Protein AF-A0AA37NB60-F1 (afdb_monomer_lite)

Structure (mmCIF, N/CA/C/O backbone):
data_AF-A0AA37NB60-F1
#
_entry.id   AF-A0AA37NB60-F1
#
loop_
_atom_site.group_PDB
_atom_site.id
_atom_site.type_symbol
_atom_site.label_atom_id
_atom_site.label_alt_id
_atom_site.label_comp_id
_atom_site.label_asym_id
_atom_site.label_entity_id
_atom_site.label_seq_id
_atom_site.pdbx_PDB_ins_code
_atom_site.Cartn_x
_atom_site.Cartn_y
_atom_site.Cartn_z
_atom_site.occupancy
_atom_site.B_iso_or_equiv
_atom_site.auth_seq_id
_atom_site.auth_comp_id
_atom_site.auth_asym_id
_atom_site.auth_atom_id
_atom_site.pdbx_PDB_model_num
ATOM 1 N N . MET A 1 1 ? 60.774 -29.306 -32.852 1.00 53.50 1 MET A N 1
ATOM 2 C CA . MET A 1 1 ? 60.250 -27.943 -32.596 1.00 53.50 1 MET A CA 1
ATOM 3 C C . MET A 1 1 ? 60.285 -27.019 -33.816 1.00 53.50 1 MET A C 1
ATOM 5 O O . MET A 1 1 ? 59.248 -26.448 -34.109 1.00 53.50 1 MET A O 1
ATOM 9 N N . LYS A 1 2 ? 61.388 -26.908 -34.579 1.00 55.03 2 LYS A N 1
ATOM 10 C CA . LYS A 1 2 ? 61.480 -25.993 -35.746 1.00 55.03 2 LYS A CA 1
ATOM 11 C C . LYS A 1 2 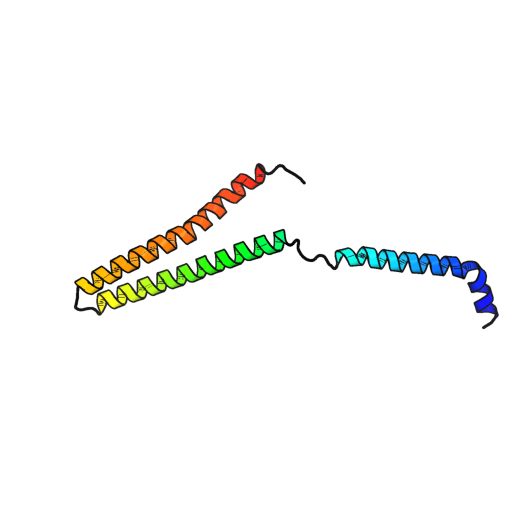? 60.394 -26.209 -36.827 1.00 55.03 2 LYS A C 1
ATOM 13 O O . LYS A 1 2 ? 59.702 -25.268 -37.175 1.00 55.03 2 LYS A O 1
ATOM 18 N N . LYS A 1 3 ? 60.103 -27.467 -37.203 1.00 56.84 3 LYS A N 1
ATOM 19 C CA . LYS A 1 3 ? 59.030 -27.821 -38.167 1.00 56.84 3 LYS A CA 1
ATOM 20 C C . LYS A 1 3 ? 57.602 -27.413 -37.751 1.00 56.84 3 LYS A C 1
ATOM 22 O O . LYS A 1 3 ? 56.732 -27.309 -38.606 1.00 56.84 3 LYS A O 1
ATOM 27 N N . PHE A 1 4 ? 57.338 -27.245 -36.453 1.00 60.88 4 PHE A N 1
ATOM 28 C CA . PHE A 1 4 ? 56.027 -26.816 -35.948 1.00 60.88 4 PHE A CA 1
ATOM 29 C C . PHE A 1 4 ? 55.897 -25.289 -36.002 1.00 60.88 4 PHE A C 1
ATOM 31 O O . PHE A 1 4 ? 54.850 -24.776 -36.382 1.00 60.88 4 PHE A O 1
ATOM 38 N N . LEU A 1 5 ? 56.993 -24.581 -35.707 1.00 59.75 5 LEU A N 1
ATOM 39 C CA . LEU A 1 5 ? 57.083 -23.124 -35.796 1.00 59.75 5 LEU A CA 1
ATOM 40 C C . LEU A 1 5 ? 56.951 -22.640 -37.248 1.00 59.75 5 LEU A C 1
ATOM 42 O O . LEU A 1 5 ? 56.129 -21.768 -37.509 1.00 59.75 5 LEU A O 1
ATOM 46 N N . ASP A 1 6 ? 57.624 -23.289 -38.207 1.00 60.41 6 ASP A N 1
ATOM 47 C CA . ASP A 1 6 ? 57.538 -22.934 -39.638 1.00 60.41 6 ASP A CA 1
ATOM 48 C C . ASP A 1 6 ? 56.114 -23.063 -40.211 1.00 60.41 6 ASP A C 1
ATOM 50 O O . ASP A 1 6 ? 55.735 -22.356 -41.143 1.00 60.41 6 ASP A O 1
ATOM 54 N N . ARG A 1 7 ? 55.290 -23.942 -39.626 1.00 62.41 7 ARG A N 1
ATOM 55 C CA . ARG A 1 7 ? 53.892 -24.157 -40.031 1.00 62.41 7 ARG A CA 1
ATOM 56 C C . ARG A 1 7 ? 52.942 -23.084 -39.489 1.00 62.41 7 ARG A C 1
ATOM 58 O O . ARG A 1 7 ? 51.882 -22.855 -40.069 1.00 62.41 7 ARG A O 1
ATOM 65 N N . ILE A 1 8 ? 53.315 -22.443 -38.382 1.00 59.44 8 ILE A N 1
ATOM 66 C CA . ILE A 1 8 ? 52.538 -21.393 -37.713 1.00 59.44 8 ILE A CA 1
ATOM 67 C C . ILE A 1 8 ? 52.883 -20.012 -38.293 1.00 59.44 8 ILE A C 1
ATOM 69 O O . ILE A 1 8 ? 51.987 -19.179 -38.421 1.00 59.44 8 ILE A O 1
ATOM 73 N N . CYS A 1 9 ? 54.129 -19.796 -38.730 1.00 60.69 9 CYS A N 1
ATOM 74 C CA . CYS A 1 9 ? 54.627 -18.530 -39.285 1.00 60.69 9 CYS A CA 1
ATOM 75 C C . CYS A 1 9 ? 53.730 -17.855 -40.352 1.00 60.69 9 CYS A C 1
ATOM 77 O O . CYS A 1 9 ? 53.490 -16.657 -40.213 1.00 60.69 9 CYS A O 1
ATOM 79 N N . PRO A 1 10 ? 53.179 -18.542 -41.377 1.00 65.44 10 PRO A N 1
ATOM 80 C CA . PRO A 1 10 ? 52.376 -17.867 -42.407 1.00 65.44 10 PRO A CA 1
ATOM 81 C C . PRO A 1 10 ? 50.935 -17.545 -41.972 1.00 65.44 10 PRO A C 1
ATOM 83 O O . PRO A 1 10 ? 50.296 -16.678 -42.559 1.00 65.44 10 PRO A O 1
ATOM 86 N N . ASN A 1 11 ? 50.408 -18.225 -40.947 1.00 63.00 11 ASN A N 1
ATOM 87 C CA . ASN A 1 11 ? 49.011 -18.090 -40.510 1.00 63.00 11 ASN A CA 1
ATOM 88 C C . ASN A 1 11 ? 48.862 -17.425 -39.133 1.00 63.00 11 ASN A C 1
ATOM 90 O O . ASN A 1 11 ? 47.739 -17.229 -38.670 1.00 63.00 11 ASN A O 1
ATOM 94 N N . LEU A 1 12 ? 49.966 -17.043 -38.484 1.00 68.31 12 LEU A N 1
ATOM 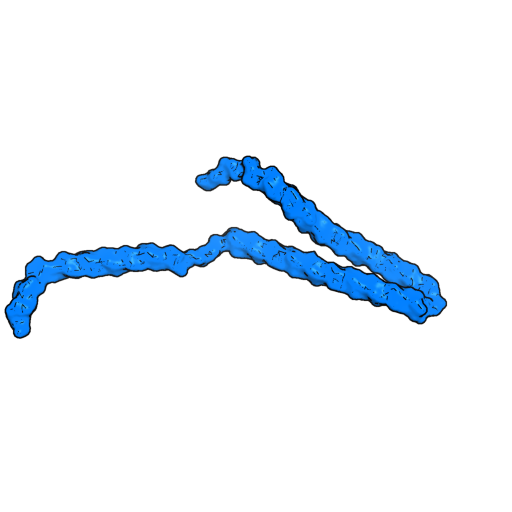95 C CA . LEU A 1 12 ? 49.972 -16.458 -37.141 1.00 68.31 12 LEU A CA 1
ATOM 96 C C . LEU A 1 12 ? 49.129 -15.177 -37.055 1.00 68.31 12 LEU A C 1
ATOM 98 O O . LEU A 1 12 ? 48.371 -15.010 -36.105 1.00 68.31 12 LEU A O 1
ATOM 102 N N . GLY A 1 13 ? 49.187 -14.320 -38.080 1.00 74.31 13 GLY A N 1
ATOM 103 C CA . GLY A 1 13 ? 48.363 -13.108 -38.156 1.00 74.31 13 GLY A CA 1
ATOM 104 C C . GLY A 1 13 ? 46.862 -13.402 -38.258 1.00 74.31 13 GLY A C 1
ATOM 105 O O . GLY A 1 13 ? 46.056 -12.707 -37.645 1.00 74.31 13 GLY A O 1
ATOM 106 N N . ARG A 1 14 ? 46.478 -14.478 -38.959 1.00 75.81 14 ARG A N 1
ATOM 107 C CA . ARG A 1 14 ? 45.082 -14.936 -39.033 1.00 75.81 14 ARG A CA 1
ATOM 108 C C . ARG A 1 14 ? 44.609 -15.482 -37.694 1.00 75.81 14 ARG A C 1
ATOM 110 O O . ARG A 1 14 ? 43.546 -15.085 -37.243 1.00 75.81 14 ARG A O 1
ATOM 117 N N . TYR A 1 15 ? 45.408 -16.318 -37.029 1.00 78.00 15 TYR A N 1
ATOM 118 C CA . TYR A 1 15 ? 45.075 -16.813 -35.690 1.00 78.00 15 TYR A CA 1
ATOM 119 C C . TYR A 1 15 ? 44.974 -15.680 -34.667 1.00 78.00 15 TYR A C 1
ATOM 121 O O . TYR A 1 15 ? 44.046 -15.680 -33.866 1.00 78.00 15 TYR A O 1
ATOM 129 N N . TYR A 1 16 ? 45.868 -14.690 -34.726 1.00 78.38 16 TYR A N 1
ATOM 130 C CA . TYR A 1 16 ? 45.803 -13.505 -33.872 1.00 78.38 16 TYR A CA 1
ATOM 131 C C . TYR A 1 16 ? 44.532 -12.685 -34.125 1.00 78.38 16 TYR A C 1
ATOM 133 O O . TYR A 1 16 ? 43.834 -12.337 -33.177 1.00 78.38 16 TYR A O 1
ATOM 141 N N . PHE A 1 17 ? 44.185 -12.435 -35.391 1.00 79.69 17 PHE A N 1
ATOM 142 C CA . PHE A 1 17 ? 42.960 -11.721 -35.756 1.00 79.69 17 PHE A CA 1
ATOM 143 C C . PHE A 1 17 ? 41.700 -12.491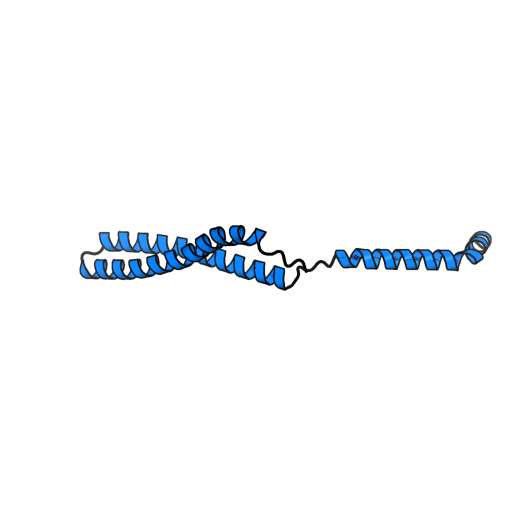 -35.336 1.00 79.69 17 PHE A C 1
ATOM 145 O O . PHE A 1 17 ? 40.785 -11.904 -34.767 1.00 79.69 17 PHE A O 1
ATOM 152 N N . THR A 1 18 ? 41.666 -13.812 -35.543 1.00 81.50 18 THR A N 1
ATOM 153 C CA . THR A 1 18 ? 40.555 -14.664 -35.101 1.00 81.50 18 THR A CA 1
ATOM 154 C C . THR A 1 18 ? 40.431 -14.663 -33.578 1.00 81.50 18 THR A C 1
ATOM 156 O O . THR A 1 18 ? 39.335 -14.456 -33.068 1.00 81.50 18 THR A O 1
ATOM 159 N N . LEU A 1 19 ? 41.531 -14.798 -32.835 1.00 82.38 19 LEU A N 1
ATOM 160 C CA . LEU A 1 19 ? 41.516 -14.728 -31.371 1.00 82.38 19 LEU A CA 1
ATOM 161 C C . LEU A 1 19 ? 41.059 -13.353 -30.870 1.00 82.38 19 LEU A C 1
ATOM 163 O O . LEU A 1 19 ? 40.202 -13.291 -29.995 1.00 82.38 19 LEU A O 1
ATOM 167 N N . MET A 1 20 ? 41.555 -12.261 -31.457 1.00 79.69 20 MET A N 1
ATOM 168 C CA . MET A 1 20 ? 41.096 -10.907 -31.129 1.00 79.69 20 MET A CA 1
ATOM 169 C C . MET A 1 20 ? 39.609 -10.724 -31.431 1.00 79.69 20 MET A C 1
ATOM 171 O O . MET A 1 20 ? 38.887 -10.176 -30.604 1.00 79.69 20 MET A O 1
ATOM 175 N N . SER A 1 21 ? 39.127 -11.231 -32.568 1.00 79.56 21 SER A N 1
ATOM 176 C CA . SER A 1 21 ? 37.709 -11.159 -32.930 1.00 79.56 21 SER A CA 1
ATOM 177 C C . SER A 1 21 ? 36.822 -11.951 -31.966 1.00 79.56 21 SER A C 1
ATOM 179 O O . SER A 1 21 ? 35.771 -11.457 -31.578 1.00 79.56 21 SER A O 1
ATOM 181 N N . VAL A 1 22 ? 37.270 -13.125 -31.506 1.00 82.88 22 VAL A N 1
ATOM 182 C CA . VAL A 1 22 ? 36.554 -13.943 -30.516 1.00 82.88 22 VAL A CA 1
ATOM 183 C C . VAL A 1 22 ? 36.546 -13.259 -29.151 1.00 82.88 22 VAL A C 1
ATOM 185 O O . VAL A 1 22 ? 35.501 -13.211 -28.512 1.00 82.88 22 VAL A O 1
ATOM 188 N N . VAL A 1 23 ? 37.666 -12.675 -28.717 1.00 81.38 23 VAL A N 1
ATOM 189 C CA . VAL A 1 23 ? 37.734 -11.908 -27.461 1.00 81.38 23 VAL A CA 1
ATOM 190 C C . VAL A 1 23 ? 36.803 -10.698 -27.513 1.00 81.38 23 VAL A C 1
ATOM 192 O O . VAL A 1 23 ? 36.037 -10.492 -26.579 1.00 81.38 23 VAL A O 1
ATOM 195 N N . LEU A 1 24 ? 36.802 -9.943 -28.614 1.00 78.94 24 LEU A N 1
ATOM 196 C CA . LEU A 1 24 ? 35.895 -8.810 -28.801 1.00 78.94 24 LEU A CA 1
ATOM 197 C C . LEU A 1 24 ? 34.430 -9.255 -28.794 1.00 78.94 24 LEU A C 1
ATOM 199 O O . LEU A 1 24 ? 33.615 -8.627 -28.129 1.00 78.94 24 LEU A O 1
ATOM 203 N N . LEU A 1 25 ? 34.091 -10.355 -29.468 1.00 78.38 25 LEU A N 1
ATOM 204 C CA . LEU A 1 25 ? 32.727 -10.888 -29.513 1.00 78.38 25 LEU A CA 1
ATOM 205 C C . LEU A 1 25 ? 32.267 -11.385 -28.132 1.00 78.38 25 LEU A C 1
ATOM 207 O O . LEU A 1 25 ? 31.151 -11.086 -27.719 1.00 78.38 25 LEU A O 1
ATOM 211 N N . CYS A 1 26 ? 33.153 -12.030 -27.366 1.00 70.69 26 CYS A N 1
ATOM 212 C CA . CYS A 1 26 ? 32.917 -12.363 -25.960 1.00 70.69 26 CYS A CA 1
ATOM 213 C C . CYS A 1 26 ? 32.732 -11.107 -25.093 1.00 70.69 26 CYS A C 1
ATOM 215 O O . CYS A 1 26 ? 31.841 -11.088 -24.246 1.00 70.69 26 CYS A O 1
ATOM 217 N N . CYS A 1 27 ? 33.509 -10.043 -25.327 1.00 67.75 27 CYS A N 1
ATOM 218 C CA . CYS A 1 27 ? 33.336 -8.759 -24.647 1.00 67.75 27 CYS A CA 1
ATOM 219 C C . CYS A 1 27 ? 31.981 -8.110 -24.983 1.00 67.75 27 CYS A C 1
ATOM 221 O O . CYS A 1 27 ? 31.280 -7.670 -24.074 1.00 67.75 27 CYS A O 1
ATOM 223 N N . PHE A 1 28 ? 31.560 -8.114 -26.250 1.00 67.75 28 PHE A N 1
ATOM 224 C CA . PHE A 1 28 ? 30.242 -7.617 -26.665 1.00 67.75 28 PHE A CA 1
ATOM 225 C C . PHE A 1 28 ? 29.094 -8.450 -26.073 1.00 67.75 28 PHE A C 1
ATOM 227 O O . PHE A 1 28 ? 28.126 -7.877 -25.577 1.00 67.75 28 PHE A O 1
ATOM 234 N N . CYS A 1 29 ? 29.216 -9.781 -26.024 1.00 64.75 29 CYS A N 1
ATOM 235 C CA . CYS A 1 29 ? 28.243 -10.651 -25.351 1.00 64.75 29 CYS A CA 1
ATOM 236 C C . CYS A 1 29 ? 28.246 -10.486 -23.820 1.00 64.75 29 CYS A C 1
ATOM 238 O O . CYS A 1 29 ? 27.238 -10.754 -23.170 1.00 64.75 29 CYS A O 1
ATOM 240 N N . SER A 1 30 ? 29.345 -10.019 -23.220 1.00 57.72 30 SER A N 1
ATOM 241 C CA . SER A 1 30 ? 29.380 -9.712 -21.786 1.00 57.72 30 SER A CA 1
ATOM 242 C C . SER A 1 30 ? 28.712 -8.381 -21.425 1.00 57.72 30 SER A C 1
ATOM 244 O O . SER A 1 30 ? 28.317 -8.222 -20.276 1.00 57.72 30 SER A O 1
ATOM 246 N N . VAL A 1 31 ? 28.473 -7.466 -22.379 1.00 56.25 31 VAL A N 1
ATOM 247 C CA . VAL A 1 31 ? 27.716 -6.222 -22.114 1.00 56.25 31 VAL A CA 1
ATOM 248 C C . VAL A 1 31 ? 26.279 -6.535 -21.678 1.00 56.25 31 VAL A C 1
ATOM 250 O O . VAL A 1 31 ? 25.758 -5.879 -20.782 1.00 56.25 31 VAL A O 1
ATOM 253 N N . THR A 1 32 ? 25.667 -7.603 -22.205 1.00 54.25 32 THR A N 1
ATOM 254 C CA . THR A 1 32 ? 24.333 -8.050 -21.759 1.00 54.25 32 THR A CA 1
ATOM 255 C C . THR A 1 32 ? 24.318 -8.692 -20.367 1.00 54.25 32 THR A C 1
ATOM 257 O O . THR A 1 32 ? 23.246 -8.851 -19.792 1.00 54.25 32 THR A O 1
ATOM 260 N N . ALA A 1 33 ? 25.476 -9.046 -19.795 1.00 52.28 33 ALA A N 1
ATOM 261 C CA . ALA A 1 33 ? 25.573 -9.589 -18.434 1.00 52.28 33 ALA A CA 1
ATOM 262 C C . ALA A 1 33 ? 25.685 -8.493 -17.356 1.00 52.28 33 ALA A C 1
ATOM 264 O O . ALA A 1 33 ? 25.511 -8.774 -16.173 1.00 52.28 33 ALA A O 1
ATOM 265 N N . LEU A 1 34 ? 25.926 -7.242 -17.762 1.00 52.34 34 LEU A N 1
ATOM 266 C CA . LEU A 1 34 ? 25.834 -6.047 -16.922 1.00 52.34 34 LEU A CA 1
ATOM 267 C C . LEU A 1 34 ? 24.488 -5.353 -17.184 1.00 52.34 34 LEU A C 1
ATOM 269 O O . LEU A 1 34 ? 24.409 -4.128 -17.233 1.00 52.34 34 LEU A O 1
ATOM 273 N N . ALA A 1 35 ? 23.422 -6.139 -17.366 1.00 53.34 35 ALA A N 1
ATOM 274 C CA . ALA A 1 35 ? 22.042 -5.670 -17.333 1.00 53.34 35 ALA A CA 1
ATOM 275 C C . ALA A 1 35 ? 21.684 -5.266 -15.892 1.00 53.34 35 ALA A C 1
ATOM 277 O O . ALA A 1 35 ? 20.908 -5.922 -15.200 1.00 53.34 35 ALA A O 1
ATOM 278 N N . VAL A 1 36 ? 22.328 -4.204 -15.410 1.00 60.34 36 VAL A N 1
ATOM 279 C CA . VAL A 1 36 ? 21.839 -3.431 -14.274 1.00 60.34 36 VAL A CA 1
ATOM 280 C C . VAL A 1 36 ? 20.471 -2.909 -14.691 1.00 60.34 36 VAL A C 1
ATOM 282 O O . VAL A 1 36 ? 20.318 -2.370 -15.784 1.00 60.34 36 VAL A O 1
ATOM 285 N N . GLU A 1 37 ? 19.466 -3.129 -13.851 1.00 63.97 37 GLU A N 1
ATOM 286 C CA . GLU A 1 37 ? 18.120 -2.626 -14.104 1.00 63.97 37 GLU A CA 1
ATOM 287 C C . GLU A 1 37 ? 18.150 -1.107 -14.315 1.00 63.97 37 GLU A C 1
ATOM 289 O O . GLU A 1 37 ? 18.812 -0.388 -13.561 1.00 63.97 37 GLU A O 1
ATOM 294 N N . ASP A 1 38 ? 17.417 -0.616 -15.321 1.00 81.75 38 ASP A N 1
ATOM 295 C CA . ASP A 1 38 ? 17.285 0.818 -15.579 1.00 81.75 38 ASP A CA 1
ATOM 296 C C . ASP A 1 38 ? 16.903 1.549 -14.289 1.00 81.75 38 ASP A C 1
ATOM 298 O O . ASP A 1 38 ? 15.994 1.123 -13.571 1.00 81.75 38 ASP A O 1
ATOM 302 N N . MET A 1 39 ? 17.555 2.680 -13.995 1.00 81.06 39 MET A N 1
ATOM 303 C CA . MET A 1 39 ? 17.310 3.425 -12.748 1.00 81.06 39 MET A CA 1
ATOM 304 C C . MET A 1 39 ? 15.821 3.761 -12.554 1.00 81.06 39 MET A C 1
ATOM 306 O O . MET A 1 39 ? 15.343 3.819 -11.424 1.00 81.06 39 MET A O 1
ATOM 310 N N . TRP A 1 40 ? 15.068 3.919 -13.648 1.00 81.81 40 TRP A N 1
ATOM 311 C CA . TRP A 1 40 ? 13.615 4.097 -13.632 1.00 81.81 40 TRP A CA 1
ATOM 312 C C . TRP A 1 40 ? 12.848 2.842 -13.186 1.00 81.81 40 TRP A C 1
ATOM 314 O O . TRP A 1 40 ? 11.917 2.938 -12.387 1.00 81.81 40 TRP A O 1
ATOM 324 N N . ALA A 1 41 ? 13.258 1.657 -13.646 1.00 84.38 41 ALA A N 1
ATOM 325 C CA . ALA A 1 41 ? 12.686 0.384 -13.211 1.00 84.38 41 ALA A CA 1
ATOM 326 C C . ALA A 1 41 ? 12.983 0.126 -11.726 1.00 84.38 41 ALA A C 1
ATOM 328 O O . ALA A 1 41 ? 12.086 -0.262 -10.972 1.00 84.38 41 ALA A O 1
ATOM 329 N N . VAL A 1 42 ? 14.210 0.432 -11.291 1.00 85.69 42 VAL A N 1
ATOM 330 C CA . VAL A 1 42 ? 14.608 0.364 -9.879 1.00 85.69 42 VAL A CA 1
ATOM 331 C C . VAL A 1 42 ? 13.773 1.330 -9.036 1.00 85.69 42 VAL A C 1
ATOM 333 O O . VAL A 1 42 ? 13.209 0.924 -8.020 1.00 85.69 42 VAL A O 1
ATOM 336 N N . ALA A 1 43 ? 13.623 2.586 -9.468 1.00 86.69 43 ALA A N 1
ATOM 337 C CA . ALA A 1 43 ? 12.816 3.583 -8.765 1.00 86.69 43 ALA A CA 1
ATOM 338 C C . ALA A 1 43 ? 11.342 3.161 -8.654 1.00 86.69 43 ALA A C 1
ATOM 340 O O . ALA A 1 43 ? 10.767 3.236 -7.566 1.00 86.69 43 ALA A O 1
ATOM 341 N N . ASN A 1 44 ? 10.749 2.656 -9.743 1.00 88.12 44 ASN A N 1
ATOM 342 C CA . ASN A 1 44 ? 9.372 2.162 -9.753 1.00 88.12 44 ASN A CA 1
ATOM 343 C C . ASN A 1 44 ? 9.183 0.960 -8.810 1.00 88.12 44 ASN A C 1
ATOM 345 O O . ASN A 1 44 ? 8.206 0.887 -8.065 1.00 88.12 44 ASN A O 1
ATOM 349 N N . ARG A 1 45 ? 10.143 0.030 -8.773 1.00 87.75 45 ARG A N 1
ATOM 350 C CA . ARG A 1 45 ? 10.103 -1.079 -7.812 1.00 87.75 45 ARG A CA 1
ATOM 351 C C . ARG A 1 45 ? 10.145 -0.566 -6.374 1.00 87.75 45 ARG A C 1
ATOM 353 O O . ARG A 1 45 ? 9.348 -1.015 -5.555 1.00 87.75 45 ARG A O 1
ATOM 360 N N . ILE A 1 46 ? 11.056 0.358 -6.069 1.00 90.25 46 ILE A N 1
ATOM 361 C CA . ILE A 1 46 ? 11.234 0.882 -4.709 1.00 90.25 46 ILE A CA 1
ATOM 362 C C . ILE A 1 46 ? 9.972 1.605 -4.234 1.00 90.25 46 ILE A C 1
ATOM 364 O O . ILE A 1 46 ? 9.520 1.349 -3.119 1.00 90.25 46 ILE A O 1
ATOM 368 N N . ILE A 1 47 ? 9.379 2.479 -5.054 1.00 88.88 47 ILE A N 1
ATOM 369 C CA . ILE A 1 47 ? 8.181 3.230 -4.645 1.00 88.88 47 ILE A CA 1
ATOM 370 C C . ILE A 1 47 ? 6.995 2.294 -4.378 1.00 88.88 47 ILE A C 1
ATOM 372 O O . ILE A 1 47 ? 6.296 2.462 -3.377 1.00 88.88 47 ILE A O 1
ATOM 376 N N . VAL A 1 48 ? 6.812 1.266 -5.213 1.00 87.44 48 VAL A N 1
ATOM 377 C CA . VAL A 1 48 ? 5.759 0.257 -5.031 1.00 87.44 48 VAL A CA 1
ATOM 378 C C . VAL A 1 48 ? 6.018 -0.587 -3.780 1.00 87.44 48 VAL A C 1
ATOM 380 O O . VAL A 1 48 ? 5.099 -0.828 -2.998 1.00 87.44 48 VAL A O 1
ATOM 383 N N . ASP A 1 49 ? 7.262 -1.004 -3.545 1.00 91.00 49 ASP A N 1
ATOM 384 C CA . ASP A 1 49 ? 7.641 -1.791 -2.366 1.00 91.00 49 ASP A CA 1
ATOM 385 C C . ASP A 1 49 ? 7.429 -1.013 -1.056 1.00 91.00 49 ASP A C 1
ATOM 387 O O . ASP A 1 49 ? 6.820 -1.521 -0.110 1.00 91.00 49 ASP A O 1
ATOM 391 N N . VAL A 1 50 ? 7.857 0.252 -1.008 1.00 92.44 50 VAL A N 1
ATOM 392 C CA . VAL A 1 50 ? 7.638 1.132 0.149 1.00 92.44 50 VAL A CA 1
ATOM 393 C C . VAL A 1 50 ? 6.145 1.330 0.402 1.00 92.44 50 VAL A C 1
ATOM 395 O O . VAL A 1 50 ? 5.699 1.192 1.542 1.00 92.44 50 VAL A O 1
ATOM 398 N N . TYR A 1 51 ? 5.358 1.594 -0.644 1.00 89.50 51 TYR A N 1
ATOM 399 C CA . TYR A 1 51 ? 3.913 1.752 -0.511 1.00 89.50 51 TYR A CA 1
ATOM 400 C C . TYR A 1 51 ? 3.244 0.487 0.054 1.00 89.50 51 TYR A C 1
ATOM 402 O O . TYR A 1 51 ? 2.482 0.574 1.020 1.00 89.50 51 TYR A O 1
ATOM 410 N N . ASN A 1 52 ? 3.583 -0.693 -0.471 1.00 89.56 52 ASN A N 1
ATOM 411 C CA . ASN A 1 52 ? 3.030 -1.966 0.003 1.00 89.56 52 ASN A CA 1
ATOM 412 C C . ASN A 1 52 ? 3.371 -2.239 1.474 1.00 89.56 52 ASN A C 1
ATOM 414 O O . ASN A 1 52 ? 2.509 -2.671 2.244 1.00 89.56 52 ASN A O 1
ATOM 418 N N . LYS A 1 53 ? 4.604 -1.938 1.895 1.00 91.38 53 LYS A N 1
ATOM 419 C CA . LYS A 1 53 ? 5.012 -2.043 3.304 1.00 91.38 53 LYS A CA 1
ATOM 420 C C . LYS A 1 53 ? 4.207 -1.101 4.195 1.00 91.38 53 LYS A C 1
ATOM 422 O O . LYS A 1 53 ? 3.724 -1.527 5.243 1.00 91.38 53 LYS A O 1
ATOM 427 N N . ILE A 1 54 ? 4.025 0.153 3.777 1.00 90.50 54 ILE A N 1
ATOM 428 C CA . ILE A 1 54 ? 3.244 1.145 4.529 1.00 90.50 54 ILE A CA 1
ATOM 429 C C . ILE A 1 54 ? 1.785 0.691 4.666 1.00 90.50 54 ILE A C 1
ATOM 431 O O . ILE A 1 54 ? 1.245 0.714 5.773 1.00 90.50 54 ILE A O 1
ATOM 435 N N . ALA A 1 55 ? 1.159 0.228 3.582 1.00 90.19 55 ALA A N 1
ATOM 436 C CA . ALA A 1 55 ? -0.214 -0.277 3.604 1.00 90.19 55 ALA A CA 1
ATOM 437 C C . ALA A 1 55 ? -0.366 -1.503 4.529 1.00 90.19 55 ALA A C 1
ATOM 439 O O . ALA A 1 55 ? -1.295 -1.569 5.345 1.00 90.19 55 ALA A O 1
ATOM 440 N N . GLY A 1 56 ? 0.589 -2.438 4.474 1.00 89.12 56 GLY A N 1
ATOM 441 C CA . GLY A 1 56 ? 0.617 -3.616 5.343 1.00 89.12 56 GLY A CA 1
ATOM 442 C C . GLY A 1 56 ? 0.743 -3.258 6.827 1.00 89.12 56 GLY A C 1
ATOM 443 O O . GLY A 1 56 ? -0.080 -3.686 7.641 1.00 89.12 56 GLY A O 1
ATOM 444 N N . ILE A 1 57 ? 1.719 -2.415 7.182 1.00 89.75 57 ILE A N 1
ATOM 445 C CA . ILE A 1 57 ? 1.929 -1.959 8.568 1.00 89.75 57 ILE A CA 1
ATOM 446 C C . ILE A 1 57 ? 0.705 -1.188 9.076 1.00 89.75 57 ILE A C 1
ATOM 448 O O . ILE A 1 57 ? 0.261 -1.412 10.204 1.00 89.75 57 ILE A O 1
ATOM 452 N N . SER A 1 58 ? 0.121 -0.323 8.241 1.00 89.88 58 SER A N 1
ATOM 453 C CA . SER A 1 58 ? -1.089 0.436 8.576 1.00 89.88 58 SER A CA 1
ATOM 454 C C . SER A 1 58 ? -2.252 -0.484 8.963 1.00 89.88 58 SER A C 1
ATOM 456 O O . SER A 1 58 ? -2.966 -0.203 9.924 1.00 89.88 58 SER A O 1
ATOM 458 N N . THR A 1 59 ? -2.407 -1.617 8.276 1.00 89.75 59 THR A N 1
ATOM 459 C CA . THR A 1 59 ? -3.472 -2.594 8.550 1.00 89.75 59 THR A CA 1
ATOM 460 C C . THR A 1 59 ? -3.298 -3.294 9.887 1.00 89.75 59 THR A C 1
ATOM 462 O O . THR A 1 59 ? -4.251 -3.389 10.665 1.00 89.75 59 THR A O 1
ATOM 465 N N . VAL A 1 60 ? -2.075 -3.717 10.206 1.00 92.50 60 VAL A N 1
ATOM 466 C CA . VAL A 1 60 ? -1.778 -4.309 11.517 1.00 92.50 60 VAL A CA 1
ATOM 467 C C . VAL A 1 60 ? -2.013 -3.285 12.626 1.00 92.50 60 VAL A C 1
ATOM 469 O O . VAL A 1 60 ? -2.667 -3.594 13.622 1.00 92.50 60 VAL A O 1
ATOM 472 N N . LEU A 1 61 ? -1.548 -2.047 12.439 1.00 88.56 61 LEU A N 1
ATOM 473 C CA . LEU A 1 61 ? -1.704 -0.985 13.430 1.00 88.56 61 LEU A CA 1
ATOM 474 C C . LEU A 1 61 ? -3.179 -0.626 13.673 1.00 88.56 61 LEU A C 1
ATOM 476 O O . LEU A 1 61 ? -3.585 -0.480 14.826 1.00 88.56 61 LEU A O 1
ATOM 480 N N . ALA A 1 62 ? -3.992 -0.528 12.618 1.00 89.00 62 ALA A N 1
ATOM 481 C CA . ALA A 1 62 ? -5.429 -0.281 12.740 1.00 89.00 62 ALA A CA 1
ATOM 482 C C . ALA A 1 62 ? -6.139 -1.411 13.509 1.00 89.00 62 ALA A C 1
ATOM 484 O O . ALA A 1 62 ? -6.984 -1.144 14.373 1.00 89.00 62 ALA A O 1
ATOM 485 N N . GLY A 1 63 ? -5.757 -2.667 13.256 1.00 91.50 63 GLY A N 1
ATOM 486 C CA . GLY A 1 63 ? -6.259 -3.830 13.991 1.00 91.50 63 GLY A CA 1
ATOM 487 C C . GLY A 1 63 ? -5.882 -3.798 15.474 1.00 91.50 63 GLY A C 1
ATOM 488 O O . GLY A 1 63 ? -6.751 -3.936 16.337 1.00 91.50 63 GLY A O 1
ATOM 489 N N . LEU A 1 64 ? -4.608 -3.536 15.777 1.00 91.88 64 LEU A N 1
ATOM 490 C CA . LEU A 1 64 ? -4.114 -3.406 17.150 1.00 91.88 64 LEU A CA 1
ATOM 491 C C . LEU A 1 64 ? -4.832 -2.284 17.903 1.00 91.88 64 LEU A C 1
ATOM 493 O O . LEU A 1 64 ? -5.293 -2.493 19.023 1.00 91.88 64 LEU A O 1
ATOM 497 N N . MET A 1 65 ? -4.985 -1.115 17.280 1.00 84.69 65 MET A N 1
ATOM 498 C CA . MET A 1 65 ? -5.681 0.014 17.892 1.00 84.69 65 MET A CA 1
ATOM 499 C C . MET A 1 65 ? -7.152 -0.313 18.175 1.00 84.69 65 MET A C 1
ATOM 501 O O . MET A 1 65 ? -7.669 0.046 19.231 1.00 84.69 65 MET A O 1
ATOM 505 N N . SER A 1 66 ? -7.818 -1.034 17.269 1.00 88.94 66 SER A N 1
ATOM 506 C CA . SER A 1 66 ? -9.200 -1.486 17.470 1.00 88.94 66 SER A CA 1
ATOM 507 C C . SER A 1 66 ? -9.298 -2.447 18.660 1.00 88.94 66 SER A C 1
ATOM 509 O O . SER A 1 66 ? -10.173 -2.291 19.510 1.00 88.94 66 SER A O 1
ATOM 511 N N . ALA A 1 67 ? -8.361 -3.393 18.778 1.00 89.19 67 ALA A N 1
ATOM 512 C CA . ALA A 1 67 ? -8.302 -4.313 19.911 1.00 89.19 67 ALA A CA 1
ATOM 513 C C . ALA A 1 67 ? -8.064 -3.575 21.240 1.00 89.19 67 ALA A C 1
ATOM 515 O O . ALA A 1 67 ? -8.786 -3.807 22.212 1.00 89.19 67 ALA A O 1
ATOM 516 N N . VAL A 1 68 ? -7.108 -2.639 21.273 1.00 86.50 68 VAL A N 1
ATOM 517 C CA . VAL A 1 68 ? -6.814 -1.817 22.459 1.00 86.50 68 VAL A CA 1
ATOM 518 C C . VAL A 1 68 ? -8.019 -0.963 22.849 1.00 86.50 68 VAL A C 1
ATOM 520 O O . VAL A 1 68 ? -8.353 -0.898 24.030 1.00 86.50 68 VAL A O 1
ATOM 523 N N . ALA A 1 69 ? -8.709 -0.353 21.884 1.00 85.62 69 ALA A N 1
ATOM 524 C CA . ALA A 1 69 ? -9.900 0.448 22.146 1.00 85.62 69 ALA A CA 1
ATOM 525 C C . ALA A 1 69 ? -11.045 -0.396 22.726 1.00 85.62 69 ALA A C 1
ATOM 527 O O . ALA A 1 69 ? -11.663 0.015 23.705 1.00 85.62 69 ALA A O 1
ATOM 528 N N . VAL A 1 70 ? -11.297 -1.597 22.192 1.00 84.88 70 VAL A N 1
ATOM 529 C CA . VAL A 1 70 ? -12.346 -2.499 22.704 1.00 84.88 70 VAL A CA 1
ATOM 530 C C . VAL A 1 70 ? -12.022 -2.994 24.115 1.00 84.88 70 VAL A C 1
ATOM 532 O O . VAL A 1 70 ? -12.901 -3.014 24.978 1.00 84.88 70 VAL A O 1
ATOM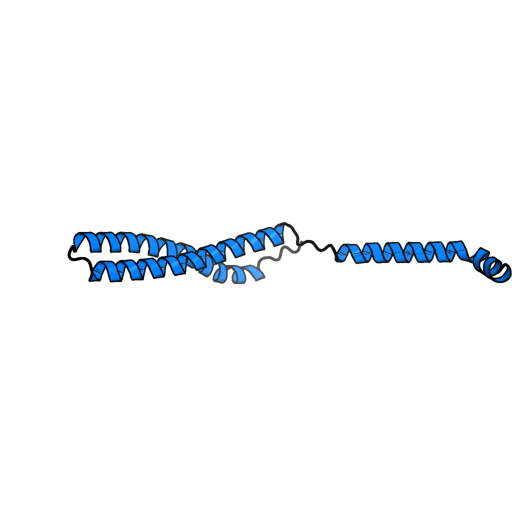 535 N N . ILE A 1 71 ? -10.768 -3.371 24.376 1.00 87.00 71 ILE A N 1
ATOM 536 C CA . ILE A 1 71 ? -10.323 -3.800 25.709 1.00 87.00 71 ILE A CA 1
ATOM 537 C C . ILE A 1 71 ? -10.402 -2.627 26.695 1.00 87.00 71 ILE A C 1
ATOM 539 O O . ILE A 1 71 ? -10.962 -2.773 27.780 1.00 87.00 71 ILE A O 1
ATOM 543 N N . GLY A 1 72 ? -9.910 -1.450 26.303 1.00 84.06 72 GLY A N 1
ATOM 544 C CA . GLY A 1 72 ? -9.984 -0.227 27.099 1.00 84.06 72 GLY A CA 1
ATOM 545 C C . GLY A 1 72 ? -11.421 0.199 27.396 1.00 84.06 72 GLY A C 1
ATOM 546 O O . GLY A 1 72 ? -11.715 0.599 28.517 1.00 84.06 72 GLY A O 1
ATOM 547 N N . ALA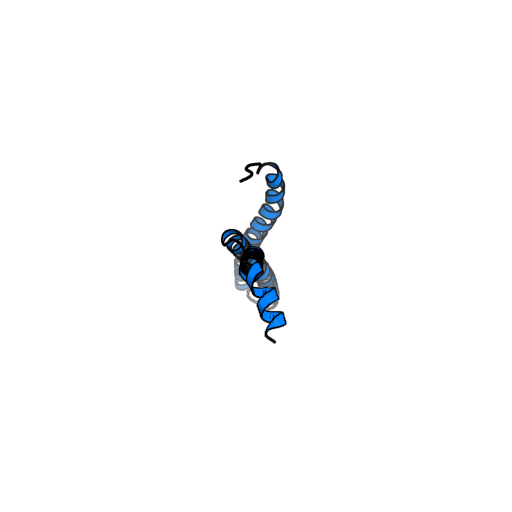 A 1 73 ? -12.337 0.034 26.440 1.00 81.00 73 ALA A N 1
ATOM 548 C CA . ALA A 1 73 ? -13.762 0.290 26.628 1.00 81.00 73 ALA A CA 1
ATOM 549 C C . ALA A 1 73 ? -14.397 -0.647 27.663 1.00 81.00 73 ALA A C 1
ATOM 551 O O . ALA A 1 73 ? -15.227 -0.211 28.455 1.00 81.00 73 ALA A O 1
ATOM 552 N N . LYS A 1 74 ? -13.996 -1.925 27.671 1.00 82.00 74 LYS A N 1
ATOM 553 C CA . LYS A 1 74 ? -14.505 -2.931 28.616 1.00 82.00 74 LYS A CA 1
ATOM 554 C C . LYS A 1 74 ? -13.888 -2.822 30.014 1.00 82.00 74 LYS A C 1
ATOM 556 O O . LYS A 1 74 ? -14.558 -3.160 30.981 1.00 82.00 74 LYS A O 1
ATOM 561 N N . LEU A 1 75 ? -12.634 -2.378 30.126 1.00 80.50 75 LEU A N 1
ATOM 562 C CA . LEU A 1 75 ? -11.927 -2.236 31.408 1.00 80.50 75 LEU A CA 1
ATOM 563 C C . LEU A 1 75 ? -12.083 -0.847 32.048 1.00 80.50 75 LEU A C 1
ATOM 565 O O . LEU A 1 75 ? -11.817 -0.686 33.238 1.00 80.50 75 LEU A O 1
ATOM 569 N N . SER A 1 76 ? -12.487 0.172 31.288 1.00 76.31 76 SER A N 1
ATOM 570 C CA . SER A 1 76 ? -12.643 1.531 31.809 1.00 76.31 76 SER A CA 1
ATOM 571 C C . SER A 1 76 ? -13.996 1.718 32.489 1.00 76.31 76 SER A C 1
ATOM 573 O O . SER A 1 76 ? -15.044 1.609 31.861 1.00 76.31 76 SER A O 1
ATOM 575 N N . ASN A 1 77 ? -13.971 2.130 33.758 1.00 72.12 77 ASN A N 1
ATOM 576 C CA . ASN A 1 77 ? -15.168 2.543 34.498 1.00 72.12 77 ASN A CA 1
ATOM 577 C C . ASN A 1 77 ? -15.622 3.983 34.158 1.00 72.12 77 ASN A C 1
ATOM 579 O O . ASN A 1 77 ? -16.636 4.454 34.660 1.00 72.12 77 ASN A O 1
ATOM 583 N N . ASN A 1 78 ? -14.858 4.707 33.326 1.00 81.06 78 ASN A N 1
ATOM 584 C CA . ASN A 1 78 ? -15.133 6.091 32.932 1.00 81.06 78 ASN A CA 1
ATOM 585 C C . ASN A 1 78 ? -15.558 6.162 31.462 1.00 81.06 78 ASN A C 1
ATOM 587 O O . ASN A 1 78 ? -14.702 6.122 30.574 1.00 81.06 78 ASN A O 1
ATOM 591 N N . GLN A 1 79 ? -16.859 6.337 31.214 1.00 78.06 79 GLN A N 1
ATOM 592 C CA . GLN A 1 79 ? -17.438 6.447 29.865 1.00 78.06 79 GLN A CA 1
ATOM 593 C C . GLN A 1 79 ? -16.799 7.576 29.039 1.00 78.06 79 GLN A C 1
ATOM 595 O O . GLN A 1 79 ? -16.417 7.351 27.899 1.00 78.06 79 GLN A O 1
ATOM 600 N N . HIS A 1 80 ? -16.509 8.730 29.649 1.00 81.00 80 HIS A N 1
ATOM 601 C CA . HIS A 1 80 ? -15.862 9.849 28.951 1.00 81.00 80 HIS A CA 1
ATOM 602 C C . HIS A 1 80 ? -14.478 9.498 28.363 1.00 81.00 80 HIS A C 1
ATOM 604 O O . HIS A 1 80 ? -14.132 9.934 27.268 1.00 81.00 80 HIS A O 1
ATOM 610 N N . LYS A 1 81 ? -13.687 8.665 29.059 1.00 78.56 81 LYS A N 1
ATOM 611 C CA . LYS A 1 81 ? -12.375 8.212 28.559 1.00 78.56 81 LYS A CA 1
ATOM 612 C C . LYS A 1 81 ? -12.512 7.196 27.426 1.00 78.56 81 LYS A C 1
ATOM 614 O O . LYS A 1 81 ? -11.656 7.140 26.546 1.00 78.56 81 LYS A O 1
ATOM 619 N N . VAL A 1 82 ? -13.576 6.395 27.461 1.00 81.25 82 VAL A N 1
ATOM 620 C CA . VAL A 1 82 ? -13.896 5.422 26.412 1.00 81.25 82 VAL A CA 1
ATOM 621 C C . VAL A 1 82 ? -14.308 6.145 25.136 1.00 81.25 82 VAL A C 1
ATOM 623 O O . VAL A 1 82 ? -13.759 5.854 24.076 1.00 81.25 82 VAL A O 1
ATOM 626 N N . ASP A 1 83 ? -15.185 7.141 25.240 1.00 86.06 83 ASP A N 1
ATOM 627 C CA . ASP A 1 83 ? -15.649 7.924 24.090 1.00 86.06 83 ASP A CA 1
ATOM 628 C C . ASP A 1 83 ? -14.496 8.672 23.406 1.00 86.06 83 ASP A C 1
ATOM 630 O O . ASP A 1 83 ? -14.373 8.658 22.180 1.00 86.06 83 ASP A O 1
ATOM 634 N N . GLN A 1 84 ? -13.572 9.235 24.192 1.00 85.50 84 GLN A N 1
ATOM 635 C CA . GLN A 1 84 ? -12.358 9.862 23.665 1.00 85.50 84 GLN A CA 1
ATOM 636 C C . GLN A 1 84 ? -11.457 8.864 22.911 1.00 85.50 84 GLN A C 1
ATOM 638 O O . GLN A 1 84 ? -10.889 9.203 21.869 1.00 85.50 84 GLN A O 1
ATOM 643 N N . ALA A 1 85 ? -11.333 7.627 23.407 1.00 83.69 85 ALA A N 1
ATOM 644 C CA . ALA A 1 85 ? -10.566 6.576 22.740 1.00 83.69 85 ALA A CA 1
ATOM 645 C C . ALA A 1 85 ? -11.211 6.144 21.411 1.00 83.69 85 ALA A C 1
ATOM 647 O O . ALA A 1 85 ? -10.498 5.931 20.427 1.00 83.69 85 ALA A O 1
ATOM 648 N N . TRP A 1 86 ? -12.544 6.072 21.350 1.00 86.31 86 TRP A N 1
ATOM 649 C CA . TRP A 1 86 ? -13.283 5.785 20.116 1.00 86.31 86 TRP A CA 1
ATOM 650 C C . TRP A 1 86 ? -13.143 6.889 19.068 1.00 86.31 86 TRP A C 1
ATOM 652 O O . TRP A 1 86 ? -12.972 6.592 17.884 1.00 86.31 86 TRP A O 1
ATOM 662 N N . ASP A 1 87 ? -13.160 8.156 19.477 1.00 89.88 87 ASP A N 1
ATOM 663 C CA . ASP A 1 87 ? -12.968 9.273 18.548 1.00 89.88 87 ASP A CA 1
ATOM 664 C C . ASP A 1 87 ? -11.541 9.341 17.997 1.00 89.88 87 ASP A C 1
ATOM 666 O O . ASP A 1 87 ? -11.335 9.656 16.820 1.00 89.88 87 ASP A O 1
ATOM 670 N N . TRP A 1 88 ? -10.547 8.976 18.807 1.00 86.56 88 TRP A N 1
ATOM 671 C CA . TRP A 1 88 ? -9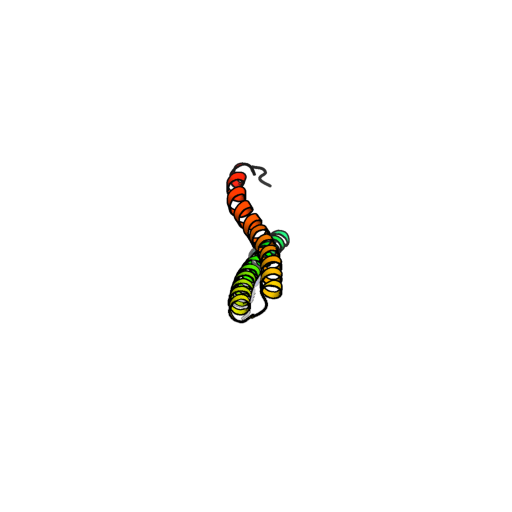.183 8.797 18.321 1.00 86.56 88 TRP A CA 1
ATOM 672 C C . TRP A 1 88 ? -9.067 7.597 17.366 1.00 86.56 88 TRP A C 1
ATOM 674 O O . TRP A 1 88 ? -8.471 7.722 16.292 1.00 86.56 88 TRP A O 1
ATOM 684 N N . LEU A 1 89 ? -9.703 6.462 17.688 1.00 88.69 89 LEU A N 1
ATOM 685 C CA . LEU A 1 89 ? -9.746 5.284 16.812 1.00 88.69 89 LEU A CA 1
ATOM 686 C C . LEU A 1 89 ? -10.370 5.613 15.450 1.00 88.69 89 LEU A C 1
ATOM 688 O O . LEU A 1 89 ? -9.836 5.210 14.416 1.00 88.69 89 LEU A O 1
ATOM 692 N N . LYS A 1 90 ? -11.461 6.384 15.434 1.00 90.25 90 LYS A N 1
ATOM 693 C CA . LYS A 1 90 ? -12.142 6.814 14.205 1.00 90.25 90 LYS A CA 1
ATOM 694 C C . LYS A 1 90 ? -11.192 7.564 13.265 1.00 90.25 90 LYS A C 1
ATOM 696 O O . LYS A 1 90 ? -11.206 7.318 12.062 1.00 90.25 90 LYS A O 1
ATOM 701 N N . ARG A 1 91 ? -10.315 8.422 13.801 1.00 92.31 91 ARG A N 1
ATOM 702 C CA . ARG A 1 91 ? -9.304 9.154 13.011 1.00 92.31 91 ARG A CA 1
ATOM 703 C C . ARG A 1 91 ? -8.273 8.215 12.381 1.00 92.31 91 ARG A C 1
ATOM 705 O O . ARG A 1 91 ? -7.935 8.388 11.212 1.00 92.31 91 ARG A O 1
ATOM 712 N N . ILE A 1 92 ? -7.819 7.202 13.121 1.00 90.31 92 ILE A N 1
ATOM 713 C CA . ILE A 1 92 ? -6.881 6.182 12.618 1.00 90.31 92 ILE A CA 1
ATOM 714 C C . ILE A 1 92 ? -7.531 5.349 11.509 1.00 90.31 92 ILE A C 1
ATOM 716 O O . ILE A 1 92 ? -6.907 5.105 10.479 1.00 90.31 92 ILE A O 1
ATOM 720 N N . TRP A 1 93 ? -8.794 4.963 11.685 1.00 89.50 93 TRP A N 1
ATOM 721 C CA . TRP A 1 93 ? -9.539 4.198 10.686 1.00 89.50 93 TRP A CA 1
ATOM 722 C C . TRP A 1 93 ? -9.733 4.969 9.379 1.00 89.50 93 TRP A C 1
ATOM 724 O O . TRP A 1 93 ? -9.536 4.405 8.307 1.00 89.50 93 TRP A O 1
ATOM 734 N N . ILE A 1 94 ? -10.048 6.267 9.453 1.00 92.19 94 ILE A N 1
ATOM 735 C CA . ILE A 1 94 ? -10.151 7.119 8.259 1.00 92.19 94 ILE A CA 1
ATOM 736 C C . ILE A 1 94 ? -8.811 7.154 7.510 1.00 92.19 94 ILE A C 1
ATOM 738 O O . ILE A 1 94 ? -8.785 6.941 6.299 1.00 92.19 94 ILE A O 1
ATOM 742 N N . ALA A 1 95 ? -7.693 7.355 8.213 1.00 90.50 95 ALA A N 1
ATOM 743 C CA . ALA A 1 95 ? -6.368 7.343 7.590 1.00 90.50 95 ALA A CA 1
ATOM 744 C C . ALA A 1 95 ? -6.033 5.978 6.959 1.00 90.50 95 ALA A C 1
ATOM 746 O O . ALA A 1 95 ? -5.532 5.924 5.836 1.00 90.50 95 ALA A O 1
ATOM 747 N N . TRP A 1 96 ? -6.358 4.880 7.648 1.00 91.12 96 TRP A N 1
ATOM 748 C CA . TRP A 1 96 ? -6.167 3.519 7.143 1.00 91.12 96 TRP A CA 1
ATOM 749 C C . TRP A 1 96 ? -6.952 3.264 5.847 1.00 91.12 96 TRP A C 1
ATOM 751 O O . TRP A 1 96 ? -6.376 2.762 4.876 1.00 91.12 96 TRP A O 1
ATOM 761 N N . VAL A 1 97 ? -8.232 3.659 5.802 1.00 91.25 97 VAL A N 1
ATOM 762 C CA . VAL A 1 97 ? -9.078 3.527 4.605 1.00 91.25 97 VAL A CA 1
ATOM 763 C C . VAL A 1 97 ? -8.529 4.362 3.454 1.00 91.25 97 VAL A C 1
ATOM 765 O O . VAL A 1 97 ? -8.503 3.877 2.330 1.00 91.25 97 VAL A O 1
ATOM 768 N N . VAL A 1 98 ? -8.061 5.588 3.700 1.00 91.19 98 VAL A N 1
ATOM 769 C CA . VAL A 1 98 ? -7.499 6.439 2.637 1.00 91.19 98 VAL A CA 1
ATOM 770 C C . VAL A 1 98 ? -6.222 5.828 2.057 1.00 91.19 98 VAL A C 1
ATOM 772 O O . VAL A 1 98 ? -6.099 5.729 0.837 1.00 91.19 98 VAL A O 1
ATOM 775 N N . ILE A 1 99 ? -5.296 5.370 2.908 1.00 89.25 99 ILE A N 1
ATOM 776 C CA . ILE A 1 99 ? -4.039 4.756 2.457 1.00 89.25 99 ILE A CA 1
ATOM 777 C C . ILE A 1 99 ? -4.330 3.524 1.603 1.00 89.25 99 ILE A C 1
ATOM 779 O O . ILE A 1 99 ? -3.844 3.457 0.479 1.00 89.25 99 ILE A O 1
ATOM 783 N N . ASN A 1 100 ? -5.144 2.584 2.093 1.00 88.50 100 ASN A N 1
ATOM 784 C CA . ASN A 1 100 ? -5.456 1.349 1.364 1.00 88.50 100 ASN A CA 1
ATOM 785 C C . ASN A 1 100 ? -6.383 1.596 0.160 1.00 88.50 100 ASN A C 1
ATOM 787 O O . ASN A 1 100 ? -6.262 0.928 -0.867 1.00 88.50 100 ASN A O 1
ATOM 791 N N . GLY A 1 101 ? -7.277 2.581 0.256 1.00 87.56 101 GLY A N 1
ATOM 792 C CA . GLY A 1 101 ? -8.229 2.948 -0.789 1.00 87.56 101 GLY A CA 1
ATOM 793 C C . GLY A 1 101 ? -7.558 3.517 -2.036 1.00 87.56 101 GLY A C 1
ATOM 794 O O . GLY A 1 101 ? -7.950 3.159 -3.143 1.00 87.56 101 GLY A O 1
ATOM 795 N N . ILE A 1 102 ? -6.505 4.328 -1.882 1.00 88.06 102 ILE A N 1
ATOM 796 C CA . ILE A 1 102 ? -5.720 4.828 -3.025 1.00 88.06 102 ILE A CA 1
ATOM 797 C C . ILE A 1 102 ? -5.054 3.666 -3.777 1.00 88.06 102 ILE A C 1
ATOM 799 O O . ILE A 1 102 ? -5.077 3.638 -5.005 1.00 88.06 102 ILE A O 1
ATOM 803 N N . GLY A 1 103 ? -4.512 2.678 -3.065 1.00 82.69 103 GLY A N 1
ATOM 804 C CA . GLY A 1 103 ? -3.868 1.510 -3.672 1.00 82.69 103 GLY A CA 1
ATOM 805 C C . GLY A 1 103 ? -4.855 0.615 -4.403 1.00 82.69 103 GLY A C 1
ATOM 806 O O . GLY A 1 103 ? -4.593 0.208 -5.532 1.00 82.69 103 GLY A O 1
ATOM 807 N N . ALA A 1 104 ? -6.020 0.371 -3.799 1.00 84.69 104 ALA A N 1
ATOM 808 C CA . ALA A 1 104 ? -7.099 -0.377 -4.437 1.00 84.69 104 ALA A CA 1
ATOM 809 C C . ALA A 1 104 ? -7.624 0.345 -5.691 1.00 84.69 104 ALA A C 1
ATOM 811 O O . ALA A 1 104 ? -7.858 -0.287 -6.720 1.00 84.69 104 ALA A O 1
ATOM 812 N N . PHE A 1 105 ? -7.749 1.674 -5.630 1.00 85.62 105 PHE A N 1
ATOM 813 C CA . PHE A 1 105 ? -8.144 2.494 -6.771 1.00 85.62 105 PHE A CA 1
ATOM 814 C C . PHE A 1 105 ? -7.113 2.435 -7.904 1.00 85.62 105 PHE A C 1
ATOM 816 O O . PHE A 1 105 ? -7.480 2.185 -9.049 1.00 85.62 105 PHE A O 1
ATOM 823 N N . LEU A 1 106 ? -5.822 2.600 -7.603 1.00 82.38 106 LEU A N 1
ATOM 824 C CA . LEU A 1 106 ? -4.759 2.500 -8.606 1.00 82.38 106 LEU A CA 1
ATOM 825 C C . LEU A 1 106 ? -4.688 1.095 -9.215 1.00 82.38 106 LEU A C 1
ATOM 827 O O . LEU A 1 106 ? -4.624 0.977 -10.433 1.00 82.38 106 LEU A O 1
ATOM 831 N N . ALA A 1 107 ? -4.770 0.034 -8.410 1.00 82.88 107 ALA A N 1
ATOM 832 C CA . ALA A 1 107 ? -4.777 -1.341 -8.912 1.00 82.88 107 ALA A CA 1
ATOM 833 C C . ALA A 1 107 ? -5.954 -1.620 -9.863 1.00 82.88 107 ALA A C 1
ATOM 835 O O . ALA A 1 107 ? -5.812 -2.398 -10.804 1.00 82.88 107 ALA A O 1
ATOM 836 N N . TYR A 1 108 ? -7.096 -0.967 -9.643 1.00 82.56 108 TYR A N 1
ATOM 837 C CA . TYR A 1 108 ? -8.263 -1.066 -10.515 1.00 82.56 108 TYR A CA 1
ATOM 838 C C . TYR A 1 108 ? -8.124 -0.231 -11.797 1.00 82.56 108 TYR A C 1
ATOM 840 O O . TYR A 1 108 ? -8.476 -0.685 -12.883 1.00 82.56 108 TYR A O 1
ATOM 848 N N . ILE A 1 109 ? -7.604 0.991 -11.684 1.00 82.25 109 ILE A N 1
ATOM 849 C CA . ILE A 1 109 ? -7.560 1.960 -12.783 1.00 82.25 109 ILE A CA 1
ATOM 850 C C . ILE A 1 109 ? -6.356 1.753 -13.715 1.00 82.25 109 ILE A C 1
ATOM 852 O O . ILE A 1 109 ? -6.491 1.905 -14.927 1.00 82.25 109 ILE A O 1
ATOM 856 N N . VAL A 1 110 ? -5.185 1.383 -13.192 1.00 81.94 110 VAL A N 1
ATOM 857 C CA . VAL A 1 110 ? -3.960 1.157 -13.983 1.00 81.94 110 VAL A CA 1
ATOM 858 C C . VAL A 1 110 ? -4.171 0.195 -15.165 1.00 81.94 110 VAL A C 1
ATOM 860 O O . VAL A 1 110 ? -3.807 0.580 -16.278 1.00 81.94 110 VAL A O 1
ATOM 863 N N . PRO A 1 111 ? -4.781 -1.000 -15.012 1.00 81.06 111 PRO A N 1
ATOM 864 C CA . PRO A 1 111 ? -5.003 -1.899 -16.147 1.00 81.06 111 PRO A CA 1
ATOM 865 C C . PRO A 1 111 ? -5.955 -1.331 -17.208 1.00 81.06 111 PRO A C 1
ATOM 867 O O . PRO A 1 111 ? -5.814 -1.659 -18.384 1.00 81.06 111 PRO A O 1
ATOM 870 N N . LEU A 1 112 ? -6.869 -0.423 -16.846 1.00 81.06 112 LEU A N 1
ATOM 871 C CA . LEU A 1 112 ? -7.761 0.238 -17.810 1.00 81.06 112 LEU A CA 1
ATOM 872 C C . LEU A 1 112 ? -7.009 1.201 -18.743 1.00 81.06 112 LEU A C 1
ATOM 874 O O . LEU A 1 112 ? -7.468 1.466 -19.852 1.00 81.06 112 LEU A O 1
ATOM 878 N N . PHE A 1 113 ? -5.835 1.689 -18.331 1.00 71.88 113 PHE A N 1
ATOM 879 C CA . PHE A 1 113 ? -4.981 2.558 -19.144 1.00 71.88 113 PHE A CA 1
ATOM 880 C C . PHE A 1 113 ? -3.889 1.812 -19.925 1.00 71.88 113 PHE A C 1
ATOM 882 O O . PHE A 1 113 ? -3.266 2.406 -20.807 1.00 71.88 113 PHE A O 1
ATOM 889 N N . GLN A 1 114 ? -3.685 0.510 -19.682 1.00 67.62 114 GLN A N 1
ATOM 890 C CA . GLN A 1 114 ? -2.655 -0.291 -20.364 1.00 67.62 114 GLN A CA 1
ATOM 891 C C . GLN A 1 114 ? -2.884 -0.444 -21.881 1.00 67.62 114 GLN A C 1
ATOM 893 O O . GLN A 1 114 ? -1.948 -0.778 -22.599 1.00 67.62 114 GLN A O 1
ATOM 898 N N . GLY A 1 115 ? -4.093 -0.159 -22.381 1.00 63.75 115 GLY A N 1
ATOM 899 C CA . GLY A 1 115 ? -4.417 -0.156 -23.815 1.00 63.75 115 GLY A CA 1
ATOM 900 C C . GLY A 1 115 ? -4.358 1.213 -24.510 1.00 63.75 115 GLY A C 1
ATOM 901 O O . GLY A 1 115 ? -4.441 1.258 -25.733 1.00 63.75 115 GLY A O 1
ATOM 902 N N . LEU A 1 116 ? -4.227 2.323 -23.768 1.00 60.25 116 LEU A N 1
ATOM 903 C CA . LEU A 1 116 ? -4.158 3.685 -24.335 1.00 60.25 116 LEU A CA 1
ATOM 904 C C . LEU A 1 116 ? -2.725 4.233 -24.427 1.00 60.25 116 LEU A C 1
ATOM 906 O O . LEU A 1 116 ? -2.491 5.248 -25.081 1.00 60.25 116 LEU A O 1
ATOM 910 N N . ALA A 1 117 ? -1.756 3.573 -23.795 1.00 57.97 117 ALA A N 1
ATOM 911 C CA . ALA A 1 117 ? -0.344 3.928 -23.870 1.00 57.97 117 ALA A CA 1
ATOM 912 C C . ALA A 1 117 ? 0.302 3.386 -25.164 1.00 57.97 117 ALA A C 1
ATOM 914 O O . ALA A 1 117 ? 1.197 2.551 -25.121 1.00 57.97 117 ALA A O 1
ATOM 915 N N . THR A 1 118 ? -0.148 3.851 -26.334 1.00 53.22 118 THR A N 1
ATOM 916 C CA . THR A 1 118 ? 0.475 3.552 -27.644 1.00 53.22 118 THR A CA 1
ATOM 917 C C . THR A 1 118 ? 1.629 4.491 -28.000 1.00 53.22 118 THR A C 1
ATOM 919 O O . THR A 1 118 ? 1.998 4.597 -29.166 1.00 53.22 118 THR A O 1
ATOM 922 N N . LEU A 1 119 ? 2.238 5.168 -27.025 1.00 54.25 119 LEU A N 1
ATOM 923 C CA . LEU A 1 119 ? 3.552 5.769 -27.243 1.00 54.25 119 LEU A CA 1
ATOM 924 C C . LEU A 1 119 ? 4.604 4.694 -26.966 1.00 54.25 119 LEU A C 1
ATOM 926 O O . LEU A 1 119 ? 5.191 4.622 -25.888 1.00 54.25 119 LEU A O 1
ATOM 930 N N . THR A 1 120 ? 4.769 3.817 -27.957 1.00 45.97 120 THR A N 1
ATOM 931 C CA . THR A 1 120 ? 6.021 3.092 -28.191 1.00 45.97 120 THR A CA 1
ATOM 932 C C . THR A 1 120 ? 7.188 4.083 -28.109 1.00 45.97 120 THR A C 1
ATOM 934 O O . THR A 1 120 ? 7.055 5.162 -28.696 1.00 45.97 120 THR A O 1
ATOM 937 N N . PRO A 1 121 ? 8.293 3.772 -27.407 1.00 53.50 121 PRO A N 1
ATOM 938 C CA . PRO A 1 121 ? 9.533 4.513 -27.615 1.00 53.50 121 PRO A CA 1
ATOM 939 C C . PRO A 1 121 ? 9.997 4.410 -29.075 1.00 53.50 121 PRO A C 1
ATOM 941 O O . PRO A 1 121 ? 9.717 3.369 -29.718 1.00 53.50 121 PRO A O 1
#

Foldseek 3Di:
DVVVVVVCVVCVVVVVVVVVVVVVVVVVVCVVVPPPDDVVVVVVVVVVVVLVVVLVVLVVVLVVLVVVLVVCLVPDPDVVVSVVSVVVSVVSVVVSCVSVVVVVVCVVVVVVCPVVPPPDD

pLDDT: mean 78.39, std 12.47, range [45.97, 92.5]

Sequence (121 aa):
MKKFLDRICPNLGRYYFTLMSVVLLCCFCSVTALAVEDMWAVANRIIVDVYNKIAGISTVLAGLMSAVAVIGAKLSNNQHKVDQAWDWLKRIWIAWVVINGIGAFLAYIVPLFQGLATLTP

Secondary structure (DSSP, 8-state):
-HHHHHHHTTTHHHHHHHHHHHHHHHHHHHHGGG-PPPHHHHHHHHHHHHHHHHHHHHHHHHHHHHHHHHHHHHH-S-HHHHHHHHHHHHHHHHHHHHHHHHHHHHHHHHHHHTTT-----

Radius of gyration: 32.92 Å; chains: 1; bounding box: 79×38×77 Å